Protein AF-A0A7Z6ZVS0-F1 (afdb_monomer_lite)

Sequence (100 aa):
MSKKQPIDRFKLKAELVQQMLDGTISMGQMGKRIRSEGLQMTQEEVCKLLGLSRQVVSDIENDNGNPRLDSLQKYFKLMGLEIALLPRQRSELQPITSNT

Radius of gyration: 14.85 Å; chains: 1; bounding box: 30×42×40 Å

InterPro domains:
  IPR001387 Cro/C1-type, helix-turn-helix domain [PF01381] (40-85)
  IPR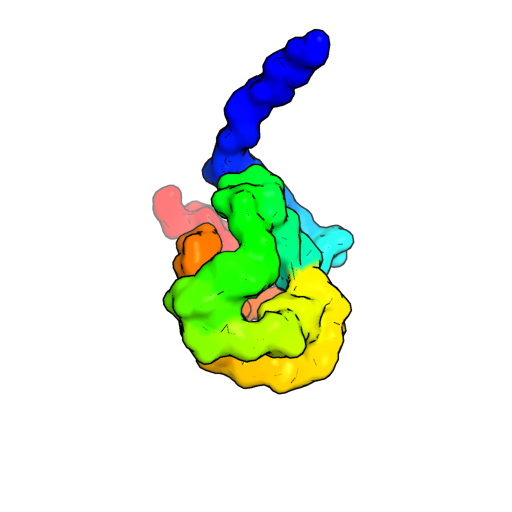001387 Cro/C1-type, helix-turn-helix domain [PS50943] (41-86)
  IPR001387 Cro/C1-type, helix-turn-helix domain [SM00530] (11-86)
  IPR001387 Cro/C1-type, helix-turn-helix domain [cd00093] (31-86)
  IPR010982 Lambda repressor-like, DNA-binding domain superfamily [G3DSA:1.10.260.40] (24-86)
  IPR010982 Lambda repressor-like, DNA-binding domain superfamily [SSF47413] (37-92)

Structure (mmCIF, N/CA/C/O backbone):
data_AF-A0A7Z6ZVS0-F1
#
_entry.id   AF-A0A7Z6ZVS0-F1
#
loop_
_atom_site.group_PDB
_atom_site.id
_atom_site.type_symbol
_atom_site.label_atom_id
_atom_site.label_alt_id
_atom_site.label_comp_id
_atom_site.label_asym_id
_atom_site.label_entity_id
_atom_site.label_seq_id
_atom_site.pdbx_PDB_ins_code
_atom_site.Cartn_x
_atom_site.Cartn_y
_atom_site.Cartn_z
_atom_site.occupancy
_atom_site.B_iso_or_equiv
_atom_site.auth_seq_id
_atom_site.auth_comp_id
_atom_site.auth_asym_id
_atom_site.auth_atom_id
_atom_site.pdbx_PDB_model_num
ATOM 1 N N . MET A 1 1 ? -9.311 31.374 -0.087 1.00 43.19 1 MET A N 1
ATOM 2 C CA . MET A 1 1 ? -9.011 29.930 0.045 1.00 43.19 1 MET A CA 1
ATOM 3 C C . MET A 1 1 ? -9.012 29.327 -1.350 1.00 43.19 1 MET A C 1
ATOM 5 O O . MET A 1 1 ? -10.067 29.280 -1.968 1.00 43.19 1 MET A O 1
ATOM 9 N N . SER A 1 2 ? -7.841 28.996 -1.902 1.00 43.44 2 SER A N 1
ATOM 10 C CA . SER A 1 2 ? -7.749 28.487 -3.277 1.00 43.44 2 SER A CA 1
ATOM 11 C C . SER A 1 2 ? -8.391 27.101 -3.346 1.00 43.44 2 SER A C 1
ATOM 13 O O . SER A 1 2 ? -7.977 26.199 -2.615 1.00 43.44 2 SER A O 1
ATOM 15 N N . LYS A 1 3 ? -9.438 26.941 -4.165 1.00 50.31 3 LYS A N 1
ATOM 16 C CA . LYS A 1 3 ? -10.070 25.641 -4.417 1.00 50.31 3 LYS A CA 1
ATOM 17 C C . LYS A 1 3 ? -9.014 24.745 -5.070 1.00 50.31 3 LYS A C 1
ATOM 19 O O . LYS A 1 3 ? -8.698 24.938 -6.241 1.00 50.31 3 LYS A O 1
ATOM 24 N N . LYS A 1 4 ? -8.437 23.798 -4.318 1.00 59.50 4 LYS A N 1
ATOM 25 C CA . LYS A 1 4 ? -7.623 22.727 -4.910 1.00 59.50 4 LYS A CA 1
ATOM 26 C C . LYS A 1 4 ? -8.490 22.035 -5.959 1.00 59.50 4 LYS A C 1
ATOM 28 O O . LYS A 1 4 ? -9.626 21.666 -5.661 1.00 59.50 4 LYS A O 1
ATOM 33 N N . GLN A 1 5 ? -7.973 21.918 -7.179 1.00 61.81 5 GLN A N 1
ATOM 34 C CA . GLN A 1 5 ? -8.649 21.159 -8.222 1.00 61.81 5 GLN A CA 1
ATOM 35 C C . GLN A 1 5 ? -8.912 19.726 -7.731 1.00 61.81 5 GLN A C 1
ATOM 37 O O . GLN A 1 5 ? -8.108 19.209 -6.945 1.00 61.81 5 GLN A O 1
ATOM 42 N N . PRO A 1 6 ? -10.022 19.091 -8.149 1.00 74.25 6 PRO A N 1
ATOM 43 C CA . PRO A 1 6 ? -10.292 17.705 -7.796 1.00 74.25 6 PRO A CA 1
ATOM 44 C C . PRO A 1 6 ? -9.102 16.832 -8.203 1.00 74.25 6 PRO A C 1
ATOM 46 O O . PRO A 1 6 ? -8.633 16.920 -9.336 1.00 74.25 6 PRO A O 1
ATOM 49 N N . ILE A 1 7 ? -8.593 16.013 -7.279 1.00 79.75 7 ILE A N 1
ATOM 50 C CA . ILE A 1 7 ? -7.550 15.034 -7.600 1.00 79.75 7 ILE A CA 1
ATOM 51 C C . ILE A 1 7 ? -8.128 14.037 -8.602 1.00 79.75 7 ILE A C 1
ATOM 53 O O . ILE A 1 7 ? -9.131 13.377 -8.320 1.00 79.75 7 ILE A O 1
ATOM 57 N N . ASP A 1 8 ? -7.466 13.894 -9.747 1.00 91.12 8 ASP A N 1
ATOM 58 C CA . ASP A 1 8 ? -7.691 12.764 -10.637 1.00 91.12 8 ASP A CA 1
ATOM 59 C C . ASP A 1 8 ? -7.082 11.512 -9.994 1.00 91.12 8 ASP A C 1
ATOM 61 O O . ASP A 1 8 ? -5.866 11.304 -9.969 1.00 91.12 8 ASP A O 1
ATOM 65 N N . ARG A 1 9 ? -7.958 10.685 -9.422 1.00 90.81 9 ARG A N 1
ATOM 66 C CA . ARG A 1 9 ? -7.581 9.478 -8.679 1.00 90.81 9 ARG A CA 1
ATOM 67 C C . ARG A 1 9 ? -6.952 8.417 -9.580 1.00 90.81 9 ARG A C 1
ATOM 69 O O . ARG A 1 9 ? -6.111 7.656 -9.105 1.00 90.81 9 ARG A O 1
ATOM 76 N N . PHE A 1 10 ? -7.340 8.364 -10.855 1.00 92.00 10 PHE A N 1
ATOM 77 C CA . PHE A 1 10 ? -6.768 7.418 -11.81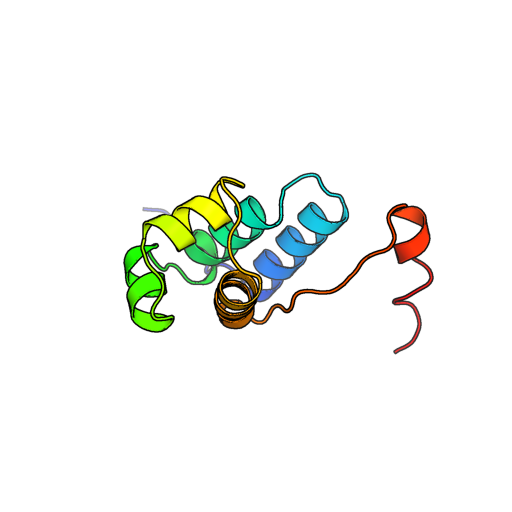1 1.00 92.00 10 PHE A CA 1
ATOM 78 C C . PHE A 1 10 ? -5.338 7.812 -12.145 1.00 92.00 10 PHE A C 1
ATOM 80 O O . PHE A 1 10 ? -4.441 6.971 -12.063 1.00 92.00 10 PHE A O 1
ATOM 87 N N . LYS A 1 11 ? -5.118 9.101 -12.420 1.00 95.12 11 LYS A N 1
ATOM 88 C CA . LYS A 1 11 ? -3.783 9.646 -12.664 1.00 95.12 11 LYS A CA 1
ATOM 89 C C . LYS A 1 11 ? -2.865 9.471 -11.454 1.00 95.12 11 LYS A C 1
ATOM 91 O O . LYS A 1 11 ? -1.774 8.932 -11.604 1.00 95.12 11 LYS A O 1
ATOM 96 N N . LEU A 1 12 ? -3.335 9.824 -10.254 1.00 96.19 12 LEU A N 1
ATOM 97 C CA . LEU A 1 12 ? -2.577 9.625 -9.014 1.00 96.19 12 LEU A CA 1
ATOM 98 C C . LEU A 1 12 ? -2.170 8.156 -8.833 1.00 96.19 12 LEU A C 1
ATOM 100 O O . LEU A 1 12 ? -1.013 7.867 -8.538 1.00 96.19 12 LEU A O 1
ATOM 104 N N . LYS A 1 13 ? -3.109 7.216 -9.012 1.00 96.81 13 LYS A N 1
ATOM 105 C CA . LYS A 1 13 ? -2.813 5.786 -8.876 1.00 96.81 13 LYS A CA 1
ATOM 106 C C . LYS A 1 13 ? -1.755 5.340 -9.886 1.00 96.81 13 LYS A C 1
ATOM 108 O O . LYS A 1 13 ? -0.812 4.665 -9.490 1.00 96.81 13 LYS A O 1
ATOM 113 N N . ALA A 1 14 ? -1.891 5.728 -11.154 1.00 96.19 14 ALA A N 1
ATOM 114 C CA . ALA A 1 14 ? -0.931 5.376 -12.200 1.00 96.19 14 ALA A CA 1
ATOM 115 C C . ALA A 1 14 ? 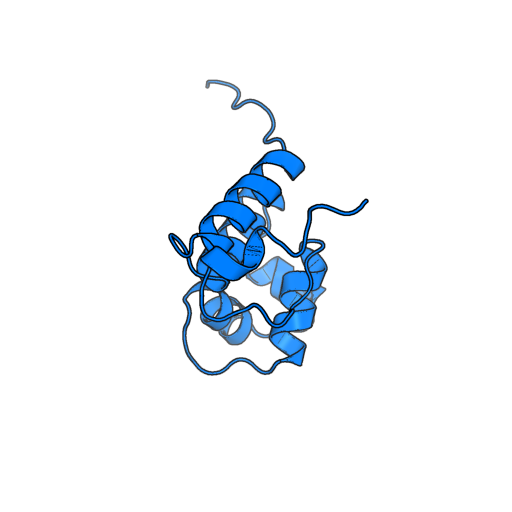0.477 5.920 -11.899 1.00 96.19 14 ALA A C 1
ATOM 117 O O . ALA A 1 14 ? 1.449 5.172 -11.963 1.00 96.19 14 ALA A O 1
ATOM 118 N N . GLU A 1 15 ? 0.585 7.188 -11.489 1.00 97.31 15 GLU A N 1
ATOM 119 C CA . GLU A 1 15 ? 1.860 7.818 -11.119 1.00 97.31 15 GLU A CA 1
ATOM 120 C C . GLU A 1 15 ? 2.533 7.124 -9.927 1.00 97.31 15 GLU A C 1
ATOM 122 O O . GLU A 1 15 ? 3.748 6.926 -9.923 1.00 97.31 15 GLU A O 1
ATOM 127 N N . LEU A 1 16 ? 1.751 6.744 -8.914 1.00 98.06 16 LEU A N 1
ATOM 128 C CA . LEU A 1 16 ? 2.258 6.066 -7.722 1.00 98.06 16 LEU A CA 1
ATOM 129 C C . LEU A 1 16 ? 2.679 4.621 -8.006 1.00 98.06 16 LEU A C 1
ATOM 131 O O . LEU A 1 16 ? 3.704 4.177 -7.491 1.00 98.06 16 LEU A O 1
ATOM 135 N N . VAL A 1 17 ? 1.926 3.901 -8.841 1.00 96.19 17 VAL A N 1
ATOM 136 C CA . VAL A 1 17 ? 2.311 2.558 -9.296 1.00 96.19 17 VAL A CA 1
ATOM 137 C C . VAL A 1 17 ? 3.613 2.629 -10.087 1.00 96.19 17 VAL A C 1
ATOM 139 O O . VAL A 1 17 ? 4.517 1.846 -9.813 1.00 96.19 17 VAL A O 1
ATOM 142 N N . GLN A 1 18 ? 3.758 3.598 -10.994 1.00 94.56 18 GLN A N 1
ATOM 143 C CA . GLN A 1 18 ? 4.997 3.780 -11.750 1.00 94.56 18 GLN A CA 1
ATOM 144 C C . GLN A 1 18 ? 6.188 4.061 -10.822 1.00 94.56 18 GLN A C 1
ATOM 146 O O . GLN A 1 18 ? 7.207 3.385 -10.915 1.00 94.56 18 GLN A O 1
ATOM 151 N N . GLN A 1 19 ? 6.036 4.971 -9.854 1.00 95.56 19 GLN A N 1
ATOM 152 C CA . GLN A 1 19 ? 7.071 5.249 -8.849 1.00 95.56 19 GLN A CA 1
ATOM 153 C C . GLN A 1 19 ? 7.477 3.997 -8.053 1.00 95.56 19 GLN A C 1
ATOM 155 O O . GLN A 1 19 ? 8.660 3.827 -7.748 1.00 95.56 19 GLN A O 1
ATOM 160 N N . MET A 1 20 ? 6.517 3.127 -7.724 1.00 95.00 20 MET A N 1
ATOM 161 C CA . MET A 1 20 ? 6.760 1.858 -7.031 1.00 95.00 20 MET A CA 1
ATOM 162 C C . MET A 1 20 ? 7.477 0.832 -7.920 1.00 95.00 20 MET A C 1
ATOM 164 O O . MET A 1 20 ? 8.423 0.191 -7.464 1.00 95.00 20 MET A O 1
ATOM 168 N N . LEU A 1 21 ? 7.107 0.722 -9.200 1.00 91.62 21 LEU A N 1
ATOM 169 C CA . LEU A 1 21 ? 7.796 -0.137 -10.173 1.00 91.62 21 LEU A CA 1
ATOM 170 C C . LEU A 1 21 ? 9.234 0.337 -10.429 1.00 91.62 21 LEU A C 1
ATOM 172 O O . LEU A 1 21 ? 10.162 -0.473 -10.455 1.00 91.62 21 LEU A O 1
ATOM 176 N N . ASP A 1 22 ? 9.437 1.654 -10.483 1.00 90.69 22 ASP A N 1
ATOM 177 C CA . ASP A 1 22 ? 10.748 2.312 -10.507 1.00 90.69 22 ASP A CA 1
ATOM 178 C C . ASP A 1 22 ? 11.442 2.282 -9.133 1.00 90.69 22 ASP A C 1
ATOM 180 O O . ASP A 1 22 ? 12.552 2.797 -8.982 1.00 90.69 22 ASP A O 1
ATOM 184 N N . GLY A 1 23 ? 10.795 1.681 -8.123 1.00 90.88 23 GLY A N 1
ATOM 185 C CA . GLY A 1 23 ? 11.146 1.617 -6.697 1.00 90.88 23 GLY A CA 1
ATOM 186 C C . GLY A 1 23 ? 11.820 2.859 -6.153 1.00 90.88 23 GLY A C 1
ATOM 187 O O . GLY A 1 23 ? 12.803 2.775 -5.420 1.00 90.88 23 GLY A O 1
ATOM 188 N N . THR A 1 24 ? 11.262 3.999 -6.536 1.00 95.88 24 THR A N 1
ATOM 189 C CA . THR A 1 24 ? 11.488 5.290 -5.889 1.00 95.88 24 THR A CA 1
ATOM 190 C C . THR A 1 24 ? 10.695 5.385 -4.586 1.00 95.88 24 THR A C 1
ATOM 192 O O . THR A 1 24 ? 11.117 6.072 -3.659 1.00 95.88 24 THR A O 1
ATOM 195 N N . ILE A 1 25 ? 9.580 4.651 -4.499 1.00 97.12 25 ILE A N 1
ATOM 196 C CA . ILE A 1 25 ? 8.786 4.454 -3.287 1.00 97.12 25 ILE A CA 1
ATOM 197 C C . ILE A 1 25 ? 8.501 2.967 -3.078 1.00 97.12 25 ILE A C 1
ATOM 199 O O . ILE A 1 25 ? 8.511 2.175 -4.021 1.00 97.12 25 ILE A O 1
ATOM 203 N N . SER A 1 26 ? 8.215 2.587 -1.839 1.00 96.50 26 SER A N 1
ATOM 204 C CA . SER A 1 26 ? 7.771 1.238 -1.500 1.00 96.50 26 SER A CA 1
ATOM 205 C C . SER A 1 26 ? 6.286 1.010 -1.814 1.00 96.50 26 SER A C 1
ATOM 207 O O . SER A 1 26 ? 5.499 1.943 -2.007 1.00 96.50 26 SER A O 1
ATOM 209 N N . MET A 1 27 ? 5.875 -0.259 -1.781 1.00 96.00 27 MET A N 1
ATOM 210 C CA . MET A 1 27 ? 4.467 -0.668 -1.788 1.00 96.00 27 MET A CA 1
ATOM 211 C C . MET A 1 27 ? 3.672 -0.026 -0.633 1.00 96.00 27 MET A C 1
ATOM 213 O O . MET A 1 27 ? 2.539 0.416 -0.846 1.00 96.00 27 MET A O 1
ATOM 217 N N . GLY A 1 28 ? 4.252 0.055 0.571 1.00 97.94 28 GLY A N 1
ATOM 218 C CA . GLY A 1 28 ? 3.613 0.661 1.738 1.00 97.94 28 GLY A CA 1
ATOM 219 C C . GLY A 1 28 ? 3.361 2.156 1.564 1.00 97.94 28 GLY A C 1
ATOM 220 O O . GLY A 1 28 ? 2.235 2.632 1.737 1.00 97.94 28 GLY A O 1
ATOM 221 N N . GLN A 1 29 ? 4.386 2.887 1.121 1.00 98.62 29 GLN A N 1
ATOM 222 C CA . GLN A 1 29 ? 4.317 4.320 0.833 1.00 98.62 29 GLN A CA 1
ATOM 223 C C . GLN A 1 29 ? 3.316 4.627 -0.288 1.00 98.62 29 GLN A C 1
ATOM 225 O O . GLN A 1 29 ? 2.502 5.544 -0.152 1.00 98.62 29 GLN A O 1
ATOM 230 N N . MET A 1 30 ? 3.327 3.837 -1.367 1.00 98.44 30 MET A N 1
ATOM 231 C CA . MET A 1 30 ? 2.339 3.912 -2.447 1.00 98.44 30 MET A CA 1
ATOM 232 C C . MET A 1 30 ? 0.916 3.739 -1.898 1.00 98.44 30 MET A C 1
ATOM 234 O O . MET A 1 30 ? 0.053 4.589 -2.128 1.00 98.44 30 MET A O 1
ATOM 238 N N . GLY A 1 31 ? 0.680 2.677 -1.119 1.00 98.25 31 GLY A N 1
ATOM 239 C CA . GLY A 1 31 ? -0.623 2.397 -0.518 1.00 98.25 31 GLY A CA 1
ATOM 240 C C . GLY A 1 31 ? -1.106 3.522 0.400 1.00 98.25 31 GLY A C 1
ATOM 241 O O . GLY A 1 31 ? -2.257 3.949 0.308 1.00 98.25 31 GLY A O 1
ATOM 242 N N . LYS A 1 32 ? -0.214 4.070 1.231 1.00 98.69 32 LYS A N 1
ATOM 243 C CA . LYS A 1 32 ? -0.506 5.210 2.110 1.00 98.69 32 LYS A CA 1
A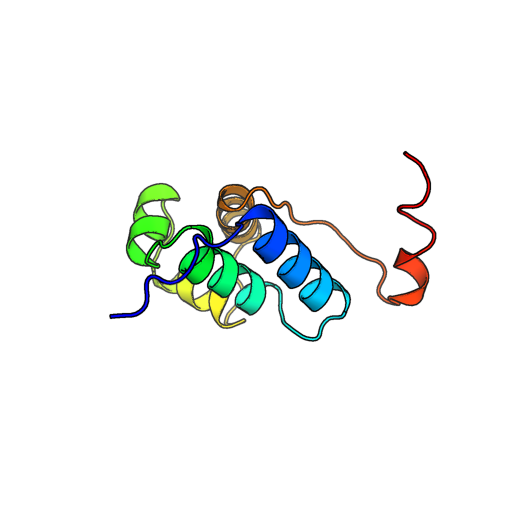TOM 244 C C . LYS A 1 32 ? -0.988 6.429 1.336 1.00 98.69 32 LYS A C 1
ATOM 246 O O . LYS A 1 32 ? -2.002 7.023 1.702 1.00 98.69 32 LYS A O 1
ATOM 251 N N . ARG A 1 33 ? -0.294 6.775 0.249 1.00 98.44 33 ARG A N 1
ATOM 252 C CA . ARG A 1 33 ? -0.647 7.921 -0.598 1.00 98.44 33 ARG A CA 1
ATOM 253 C C . ARG A 1 33 ? -1.965 7.701 -1.331 1.00 98.44 33 ARG A C 1
ATOM 255 O O . ARG A 1 33 ? -2.817 8.587 -1.302 1.00 98.44 33 ARG A O 1
ATOM 262 N N . ILE A 1 34 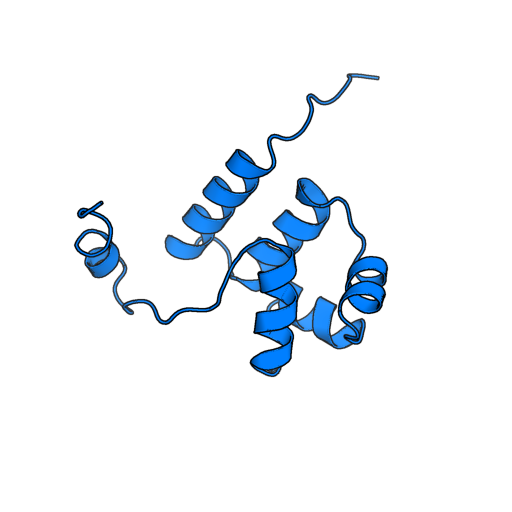? -2.200 6.514 -1.897 1.00 98.25 34 ILE A N 1
ATOM 263 C CA . ILE A 1 34 ? -3.497 6.193 -2.517 1.00 98.25 34 ILE A CA 1
ATOM 264 C C . ILE A 1 34 ? -4.625 6.306 -1.483 1.00 98.25 34 ILE A C 1
ATOM 266 O O . ILE A 1 34 ? -5.657 6.909 -1.782 1.00 98.25 34 ILE A O 1
ATOM 270 N N . ARG A 1 35 ? -4.430 5.802 -0.256 1.00 98.25 35 ARG A N 1
ATOM 271 C CA . ARG A 1 35 ? -5.425 5.929 0.817 1.00 98.25 35 ARG A CA 1
ATOM 272 C C . ARG A 1 35 ? -5.705 7.393 1.167 1.00 98.25 35 ARG A C 1
ATOM 274 O O . ARG A 1 35 ? -6.867 7.792 1.176 1.00 98.25 35 ARG A O 1
ATOM 281 N N . SER A 1 36 ? -4.684 8.184 1.499 1.00 97.81 36 SER A N 1
ATOM 282 C CA . SER A 1 36 ? -4.891 9.533 2.043 1.00 97.81 36 SER A CA 1
ATOM 283 C C . SER A 1 36 ? -5.209 10.588 0.985 1.00 97.81 36 SER A C 1
ATOM 285 O O . SER A 1 36 ? -6.005 11.484 1.244 1.00 97.81 36 SER A O 1
ATOM 287 N N . GLU A 1 37 ? -4.589 10.509 -0.192 1.00 96.25 37 GLU A N 1
ATOM 288 C CA . GLU A 1 37 ? -4.753 11.503 -1.263 1.00 96.25 37 GLU A CA 1
ATOM 289 C C . GLU A 1 37 ? -5.864 11.092 -2.239 1.00 96.25 37 GLU A C 1
ATOM 291 O O . GLU A 1 37 ? -6.662 11.931 -2.655 1.00 96.25 37 GLU A O 1
ATOM 296 N N . GLY A 1 38 ? -5.941 9.800 -2.579 1.00 95.62 38 GLY A N 1
ATOM 297 C CA . GLY A 1 38 ? -6.907 9.266 -3.539 1.00 95.62 38 GLY A CA 1
ATOM 298 C C . GLY A 1 38 ? -8.262 8.956 -2.909 1.00 95.62 38 GLY A C 1
ATOM 299 O O . GLY A 1 38 ? -9.274 9.547 -3.287 1.00 95.62 38 GLY A O 1
ATOM 300 N N . LEU A 1 39 ? -8.288 8.033 -1.945 1.00 95.69 39 LEU A N 1
ATOM 301 C CA . LEU A 1 39 ? -9.518 7.606 -1.267 1.00 95.69 39 LEU A CA 1
ATOM 302 C C . LEU A 1 39 ? -9.980 8.599 -0.196 1.00 95.69 39 LEU A C 1
ATOM 304 O O . LEU A 1 39 ? -11.153 8.590 0.162 1.00 95.69 39 LEU A O 1
ATOM 308 N N . GLN A 1 40 ? -9.075 9.455 0.289 1.00 96.44 40 GLN A N 1
ATOM 309 C CA . GLN A 1 40 ? -9.316 10.410 1.376 1.00 96.44 40 GLN A CA 1
ATOM 310 C C . GLN A 1 40 ? -9.828 9.739 2.659 1.00 96.44 40 GLN A C 1
ATOM 312 O O . GLN A 1 40 ? -10.594 10.326 3.414 1.00 96.44 40 GLN A O 1
ATOM 317 N N . MET A 1 41 ? -9.376 8.507 2.906 1.00 97.81 41 MET A N 1
ATOM 318 C CA . MET A 1 41 ? -9.731 7.733 4.093 1.00 97.81 41 MET A CA 1
ATOM 319 C C . MET A 1 41 ? -8.623 7.821 5.137 1.00 97.81 41 MET A C 1
ATOM 321 O O . MET A 1 41 ? -7.436 7.823 4.816 1.00 97.81 41 MET A O 1
ATOM 325 N N . THR A 1 42 ? -8.993 7.819 6.405 1.00 98.50 42 THR A N 1
ATOM 326 C CA . T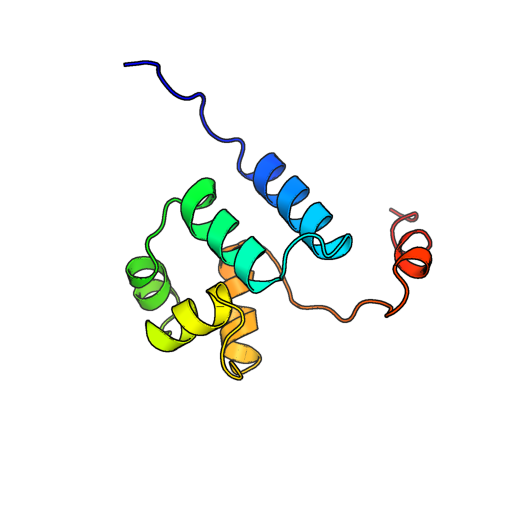HR A 1 42 ? -8.114 7.559 7.545 1.00 98.50 42 THR A CA 1
ATOM 327 C C . THR A 1 42 ? -7.750 6.072 7.626 1.00 98.50 42 THR A C 1
ATOM 329 O O . THR A 1 42 ? -8.417 5.211 7.051 1.00 98.50 42 THR A O 1
ATOM 332 N N . GLN A 1 43 ? -6.695 5.735 8.377 1.00 98.44 43 GLN A N 1
ATOM 333 C CA . GLN A 1 43 ? -6.382 4.329 8.665 1.00 98.44 43 GLN A CA 1
ATOM 334 C C . GLN A 1 43 ? -7.540 3.634 9.396 1.00 98.44 43 GLN A C 1
ATOM 336 O O . GLN A 1 43 ? -7.802 2.464 9.147 1.00 98.44 43 GLN A O 1
ATOM 341 N N . GLU A 1 44 ? -8.244 4.349 10.279 1.00 98.38 44 GLU A N 1
ATOM 342 C CA . GLU A 1 44 ? -9.349 3.794 11.064 1.00 98.38 44 GLU A CA 1
ATOM 343 C C . GLU A 1 44 ? -10.546 3.406 10.186 1.00 98.38 44 GLU A C 1
ATOM 345 O O . GLU A 1 44 ? -11.115 2.330 10.366 1.00 98.38 44 GLU A O 1
ATOM 350 N N . GLU A 1 45 ? -10.900 4.233 9.201 1.00 98.56 45 GLU A N 1
ATOM 351 C CA . GLU A 1 45 ? -11.952 3.906 8.231 1.00 98.56 45 GLU A CA 1
ATOM 352 C C . GLU A 1 45 ? -11.585 2.672 7.404 1.00 98.56 45 GLU A C 1
ATOM 354 O O . GLU A 1 45 ? -12.424 1.794 7.203 1.00 98.56 45 GLU A O 1
ATOM 359 N N . VAL A 1 46 ? -10.318 2.548 6.992 1.00 98.44 46 VAL A N 1
ATOM 360 C CA . VAL A 1 46 ? -9.841 1.347 6.290 1.00 98.44 46 VAL A CA 1
ATOM 361 C C . VAL A 1 46 ? -9.890 0.111 7.190 1.00 98.44 46 VAL A C 1
ATOM 363 O O . VAL A 1 46 ? -10.328 -0.949 6.744 1.00 98.44 46 VAL A O 1
ATOM 366 N N . CYS A 1 47 ? -9.504 0.233 8.462 1.00 98.25 47 CYS A N 1
ATOM 367 C CA . CYS A 1 47 ? -9.590 -0.862 9.432 1.00 98.25 47 CYS A CA 1
ATOM 368 C C . CYS A 1 47 ? -11.025 -1.383 9.567 1.00 98.25 47 CYS A C 1
ATOM 370 O O . CYS A 1 47 ? -11.248 -2.591 9.485 1.00 98.25 47 CYS A O 1
ATOM 372 N N . LYS A 1 48 ? -11.997 -0.471 9.713 1.00 98.00 48 LYS A N 1
ATOM 373 C CA . LYS A 1 48 ? -13.426 -0.804 9.812 1.00 98.00 48 LYS A CA 1
ATOM 374 C C . LYS A 1 48 ? -13.939 -1.497 8.550 1.00 98.00 48 LYS A C 1
ATOM 376 O O . LYS A 1 48 ? -14.669 -2.474 8.659 1.00 98.00 48 LYS A O 1
ATOM 381 N N . LEU A 1 49 ? -13.531 -1.025 7.371 1.00 97.88 49 LEU A N 1
ATOM 382 C CA . LEU A 1 49 ? -13.969 -1.585 6.092 1.00 97.88 49 LEU A CA 1
ATOM 383 C C . LEU A 1 49 ? -13.396 -2.988 5.828 1.00 97.88 49 LEU A C 1
ATOM 385 O O . LEU A 1 49 ? -14.085 -3.844 5.281 1.00 97.88 49 LEU A O 1
ATOM 389 N N . LEU A 1 50 ? -12.131 -3.218 6.189 1.00 97.56 50 LEU A N 1
ATOM 390 C CA . LEU A 1 50 ? -11.405 -4.443 5.836 1.00 97.56 50 LEU A CA 1
ATOM 391 C C . LEU A 1 50 ? -11.345 -5.484 6.962 1.00 97.56 50 LEU A C 1
ATOM 393 O O . LEU A 1 50 ? -10.849 -6.590 6.738 1.00 97.56 50 LEU A O 1
ATOM 397 N N . GLY A 1 51 ? -11.806 -5.139 8.168 1.00 97.31 51 GLY A N 1
ATOM 398 C CA . GLY A 1 51 ? -11.662 -5.987 9.354 1.00 97.31 51 GLY A CA 1
ATOM 399 C C . GLY A 1 51 ? -10.198 -6.200 9.755 1.00 97.31 51 GLY A C 1
ATOM 400 O O . GLY A 1 51 ? -9.842 -7.266 10.254 1.00 97.31 51 GLY A O 1
ATOM 401 N N . LEU A 1 52 ? -9.336 -5.213 9.491 1.00 97.06 52 LEU A N 1
ATOM 402 C CA . LEU A 1 52 ? -7.918 -5.228 9.860 1.00 97.06 52 LEU A CA 1
ATOM 403 C C . LEU A 1 52 ? -7.690 -4.391 11.121 1.00 97.06 52 LEU A C 1
ATOM 405 O O . LEU A 1 52 ? -8.427 -3.444 11.391 1.00 97.06 52 LEU A O 1
ATOM 409 N N . SER A 1 53 ? -6.647 -4.710 11.888 1.00 97.56 53 SER A N 1
ATOM 410 C CA . SER A 1 53 ? -6.249 -3.865 13.016 1.00 97.56 53 SER A CA 1
ATOM 411 C C . SER A 1 53 ? -5.510 -2.614 12.532 1.00 97.56 53 SER A C 1
ATOM 413 O O . SER A 1 53 ? -4.857 -2.614 11.485 1.00 97.56 53 SER A O 1
ATOM 415 N N . ARG A 1 54 ? -5.548 -1.548 13.342 1.00 97.12 54 ARG A N 1
ATOM 416 C CA . ARG A 1 54 ? -4.802 -0.310 13.063 1.00 97.12 54 ARG A CA 1
ATOM 417 C C . ARG A 1 54 ? -3.300 -0.545 12.965 1.00 97.12 54 ARG A C 1
ATOM 419 O O . ARG A 1 54 ? -2.653 0.061 12.117 1.00 97.12 54 ARG A O 1
ATOM 426 N N . GLN A 1 55 ? -2.775 -1.452 13.789 1.00 97.06 55 GLN A N 1
ATOM 427 C CA . GLN A 1 55 ? -1.377 -1.860 13.735 1.00 97.06 55 GLN A CA 1
ATOM 428 C C . GLN A 1 55 ? -1.038 -2.469 12.372 1.00 97.06 55 GLN A C 1
ATOM 430 O O . GLN A 1 55 ? -0.081 -2.029 11.755 1.00 97.06 55 GLN A O 1
ATOM 435 N N . VAL A 1 56 ? -1.868 -3.383 11.850 1.00 97.75 56 VAL A N 1
ATOM 436 C CA . VAL A 1 56 ? -1.645 -4.003 10.531 1.00 97.75 56 VAL A CA 1
ATOM 437 C C . VAL A 1 56 ? -1.636 -2.961 9.413 1.00 97.75 56 VAL A C 1
ATOM 439 O O . VAL A 1 56 ? -0.731 -2.975 8.587 1.00 97.75 56 VAL A O 1
ATOM 442 N N . VAL A 1 57 ? -2.605 -2.040 9.384 1.00 98.25 57 VAL A N 1
ATOM 443 C CA . VAL A 1 57 ? -2.631 -0.978 8.360 1.00 98.25 57 VAL A CA 1
ATOM 444 C C . VAL A 1 57 ? -1.407 -0.067 8.486 1.00 98.25 57 VAL A C 1
ATOM 446 O O . VAL A 1 57 ? -0.773 0.248 7.484 1.00 98.25 57 VAL A O 1
ATOM 449 N N . SER A 1 58 ? -1.042 0.329 9.706 1.00 98.12 58 SER A N 1
ATOM 450 C CA . SER A 1 58 ? 0.141 1.157 9.950 1.00 98.12 58 SER A CA 1
ATOM 451 C C . SER A 1 58 ? 1.438 0.451 9.551 1.00 98.12 58 SER A C 1
ATOM 453 O O . SER A 1 58 ? 2.309 1.076 8.954 1.00 98.12 58 SER A O 1
ATOM 455 N N . ASP A 1 59 ? 1.570 -0.835 9.854 1.00 98.00 59 ASP A N 1
ATOM 456 C CA . ASP A 1 59 ? 2.749 -1.629 9.519 1.00 98.00 59 ASP A CA 1
ATOM 457 C C . ASP A 1 59 ? 2.913 -1.766 8.006 1.00 98.00 59 ASP A C 1
ATOM 459 O O . ASP A 1 59 ? 3.996 -1.504 7.487 1.00 98.00 59 ASP A O 1
ATOM 463 N N . ILE A 1 60 ? 1.821 -2.041 7.282 1.00 98.12 60 ILE A N 1
ATOM 464 C CA . ILE A 1 60 ? 1.828 -2.045 5.813 1.00 98.12 60 ILE A CA 1
ATOM 465 C C . ILE A 1 60 ? 2.300 -0.689 5.270 1.00 98.12 60 ILE A C 1
ATOM 467 O O . ILE A 1 60 ? 3.158 -0.645 4.399 1.00 98.12 60 ILE A O 1
ATOM 471 N N . GLU A 1 61 ? 1.760 0.423 5.771 1.00 98.31 61 GLU A N 1
ATOM 472 C CA . GLU A 1 61 ? 2.033 1.765 5.234 1.00 98.31 61 GLU A CA 1
ATOM 473 C C . GLU A 1 61 ? 3.417 2.335 5.542 1.00 98.31 61 GLU A C 1
ATOM 475 O O . GLU A 1 61 ? 3.842 3.286 4.882 1.00 98.31 61 GLU A O 1
ATOM 480 N N . ASN A 1 62 ? 4.080 1.815 6.572 1.00 97.81 62 ASN A N 1
ATOM 481 C CA . ASN A 1 62 ? 5.406 2.262 6.993 1.00 97.81 62 ASN A CA 1
ATOM 482 C C . ASN A 1 62 ? 6.483 1.196 6.732 1.00 97.81 62 ASN A C 1
ATOM 484 O O . ASN A 1 62 ? 7.567 1.297 7.299 1.00 97.81 62 ASN A O 1
ATOM 488 N N . ASP A 1 63 ? 6.179 0.190 5.901 1.00 96.50 63 ASP A N 1
ATOM 489 C CA . ASP A 1 63 ? 7.084 -0.911 5.541 1.00 96.50 63 ASP A CA 1
ATOM 490 C C . ASP A 1 63 ? 7.676 -1.626 6.766 1.00 96.50 63 ASP A C 1
ATOM 492 O O . ASP A 1 63 ? 8.851 -1.993 6.803 1.00 96.50 63 ASP A O 1
ATOM 496 N N . ASN A 1 64 ? 6.851 -1.792 7.799 1.00 96.44 64 ASN A N 1
ATOM 497 C CA . ASN A 1 64 ? 7.246 -2.356 9.078 1.00 96.44 64 ASN A CA 1
ATOM 498 C C . ASN A 1 64 ? 6.626 -3.742 9.299 1.00 96.44 64 ASN A C 1
ATOM 500 O O . ASN A 1 64 ? 5.536 -4.054 8.818 1.00 96.44 64 ASN A O 1
ATOM 504 N N . GLY A 1 65 ? 7.309 -4.565 10.092 1.00 89.19 65 GLY A N 1
ATOM 505 C CA . GLY A 1 65 ? 6.829 -5.886 10.482 1.00 89.19 65 GLY A CA 1
ATOM 506 C C . GLY A 1 65 ? 6.746 -6.884 9.321 1.00 89.19 65 GLY A C 1
ATOM 507 O O . GLY A 1 65 ? 7.460 -6.788 8.328 1.00 89.19 65 GLY A O 1
ATOM 508 N N . ASN A 1 66 ? 5.888 -7.892 9.485 1.00 90.50 66 ASN A N 1
ATOM 509 C CA . ASN A 1 66 ? 5.668 -8.954 8.501 1.00 90.50 66 ASN A CA 1
ATOM 510 C C . ASN A 1 66 ? 4.157 -9.198 8.336 1.00 90.50 66 ASN A C 1
ATOM 512 O O . ASN A 1 66 ? 3.613 -10.141 8.927 1.00 90.50 66 ASN A O 1
ATOM 516 N N . PRO A 1 67 ? 3.437 -8.305 7.629 1.00 91.69 67 PRO A N 1
ATOM 517 C CA . PRO A 1 67 ? 2.007 -8.463 7.424 1.00 91.69 67 PRO A CA 1
ATOM 518 C C . PRO A 1 67 ? 1.725 -9.747 6.640 1.00 91.69 67 PRO A C 1
ATOM 520 O O . PRO A 1 67 ? 2.413 -10.088 5.679 1.00 91.69 67 PRO A O 1
ATOM 523 N N . ARG A 1 68 ? 0.674 -10.466 7.042 1.00 95.94 68 ARG A N 1
ATOM 524 C CA . ARG A 1 68 ? 0.227 -11.654 6.311 1.00 95.94 68 ARG A CA 1
ATOM 525 C C . ARG A 1 68 ? -0.181 -11.276 4.883 1.00 95.94 68 ARG A C 1
ATOM 527 O O . ARG A 1 68 ? -0.729 -10.197 4.648 1.00 95.94 68 ARG A O 1
ATOM 534 N N . LEU A 1 69 ? 0.033 -12.200 3.946 1.00 96.25 69 LEU A N 1
ATOM 535 C CA . LEU A 1 69 ? -0.320 -12.005 2.539 1.00 96.25 69 LEU A CA 1
ATOM 536 C C . LEU A 1 69 ? -1.807 -11.662 2.348 1.00 96.25 69 LEU A C 1
ATOM 538 O O . LEU A 1 69 ? -2.131 -10.819 1.519 1.00 96.25 69 LEU A O 1
ATOM 542 N N . ASP A 1 70 ? -2.709 -12.252 3.135 1.00 97.31 70 ASP A N 1
ATOM 543 C CA . ASP A 1 70 ? -4.146 -11.964 3.061 1.00 97.31 70 ASP A CA 1
ATOM 544 C C . ASP A 1 70 ? -4.482 -10.530 3.504 1.00 97.31 70 ASP A C 1
ATOM 546 O O . ASP A 1 70 ? -5.321 -9.874 2.886 1.00 97.31 70 ASP A O 1
ATOM 550 N N . SER A 1 71 ? -3.800 -10.010 4.529 1.00 97.44 71 SER A N 1
ATOM 551 C CA . SER A 1 71 ? -3.918 -8.609 4.950 1.00 97.44 71 SER A CA 1
ATOM 552 C C . SER A 1 71 ? -3.451 -7.654 3.856 1.00 97.44 71 SER A C 1
ATOM 554 O O . SER A 1 71 ? -4.142 -6.679 3.560 1.00 97.44 71 SER A O 1
ATOM 556 N N . LEU A 1 72 ? -2.315 -7.958 3.222 1.00 97.56 72 LEU A N 1
ATOM 557 C CA . LEU A 1 72 ? -1.800 -7.179 2.099 1.00 97.56 72 LEU A CA 1
ATOM 558 C C . LEU A 1 72 ? -2.783 -7.197 0.916 1.00 97.56 72 LEU A C 1
ATOM 560 O O . LEU A 1 72 ? -3.159 -6.142 0.410 1.00 97.56 72 LEU A O 1
ATOM 564 N N . GLN A 1 73 ? -3.273 -8.377 0.522 1.00 97.94 73 GLN A N 1
ATOM 565 C CA . GLN A 1 73 ? -4.255 -8.517 -0.557 1.00 97.94 73 GLN A CA 1
ATOM 566 C C . GLN A 1 73 ? -5.542 -7.737 -0.268 1.00 97.94 73 GLN A C 1
ATOM 568 O O . GLN A 1 73 ? -6.011 -7.010 -1.139 1.00 97.94 73 GLN A O 1
ATOM 573 N N . LYS A 1 74 ? -6.102 -7.822 0.948 1.00 97.88 74 LYS A N 1
ATOM 574 C CA . LYS A 1 74 ? -7.287 -7.035 1.341 1.00 97.88 74 LYS A CA 1
ATOM 575 C C . LYS A 1 74 ? -7.033 -5.533 1.227 1.00 97.88 74 LYS A C 1
ATOM 577 O O . LYS A 1 74 ? -7.868 -4.814 0.680 1.00 97.88 74 LYS A O 1
ATOM 582 N N . TYR A 1 75 ? -5.887 -5.073 1.729 1.00 98.31 75 TYR A N 1
ATOM 583 C CA . TYR A 1 75 ? -5.517 -3.662 1.734 1.00 98.31 75 TYR A CA 1
ATOM 584 C C . TYR A 1 75 ? -5.375 -3.088 0.320 1.00 98.31 75 TYR A C 1
ATOM 586 O O . TYR A 1 75 ? -5.982 -2.065 0.008 1.00 98.31 75 TYR A O 1
ATOM 594 N N . PHE A 1 76 ? -4.647 -3.770 -0.568 1.00 98.19 76 PHE A N 1
ATOM 595 C CA . PHE A 1 76 ? -4.453 -3.303 -1.945 1.00 98.19 76 PHE A CA 1
ATOM 596 C C . PHE A 1 76 ? -5.679 -3.523 -2.835 1.00 98.19 76 PHE A C 1
ATOM 598 O O . PHE A 1 76 ? -5.954 -2.694 -3.705 1.00 98.19 76 PHE A O 1
ATOM 605 N N . LYS A 1 77 ? -6.503 -4.541 -2.557 1.00 97.81 77 LYS A N 1
ATOM 606 C CA . LYS A 1 77 ? -7.777 -4.746 -3.259 1.00 97.81 77 LYS A CA 1
ATOM 607 C C . LYS A 1 77 ? -8.717 -3.548 -3.115 1.00 97.81 77 LYS A C 1
ATOM 609 O O . LYS A 1 77 ? -9.367 -3.180 -4.091 1.00 97.81 77 LYS A O 1
ATOM 614 N N . LEU A 1 78 ? -8.746 -2.890 -1.950 1.00 96.88 78 LEU A N 1
ATOM 615 C CA . LEU A 1 78 ? -9.505 -1.645 -1.737 1.00 96.88 78 LEU A CA 1
ATOM 616 C C . LEU A 1 78 ? -9.110 -0.530 -2.724 1.00 96.88 78 LEU A C 1
ATOM 618 O O . LEU A 1 78 ? -9.924 0.317 -3.079 1.00 96.88 78 LEU A O 1
ATOM 622 N N . MET A 1 79 ? -7.863 -0.538 -3.187 1.00 96.69 79 MET A N 1
ATOM 623 C CA . MET A 1 79 ? -7.301 0.457 -4.102 1.00 96.69 79 MET A CA 1
ATOM 624 C C . MET A 1 79 ? -7.469 0.064 -5.579 1.00 96.69 79 MET A C 1
ATOM 626 O O . MET A 1 79 ? -6.992 0.768 -6.476 1.00 96.69 79 MET A O 1
ATOM 630 N N . GLY A 1 80 ? -8.130 -1.066 -5.851 1.00 96.00 80 GLY A N 1
ATOM 631 C CA . GLY A 1 80 ? -8.182 -1.667 -7.180 1.00 96.00 80 GLY A CA 1
ATOM 632 C C . GLY A 1 80 ? -6.788 -2.061 -7.669 1.00 96.00 80 GLY A C 1
ATOM 633 O O . GLY A 1 80 ? -6.432 -1.727 -8.801 1.00 96.00 80 GLY A O 1
ATOM 634 N N . LEU A 1 81 ? -5.996 -2.666 -6.779 1.00 97.00 81 LEU A N 1
ATOM 635 C CA . LEU A 1 81 ? -4.671 -3.226 -7.034 1.00 97.00 81 LEU A CA 1
ATOM 636 C C . LEU A 1 81 ? -4.628 -4.679 -6.543 1.00 97.00 81 LEU A C 1
ATOM 638 O O . LEU A 1 81 ? -5.346 -5.059 -5.617 1.00 97.00 81 LEU A O 1
ATOM 642 N N . GLU A 1 82 ? -3.751 -5.473 -7.142 1.00 95.38 82 GLU A N 1
ATOM 643 C CA . GLU A 1 82 ? -3.455 -6.842 -6.726 1.00 95.38 82 GLU A CA 1
ATOM 644 C C . GLU A 1 82 ? -1.954 -7.017 -6.484 1.00 95.38 82 GLU A C 1
ATOM 646 O O . GLU A 1 82 ? -1.142 -6.194 -6.906 1.00 95.38 82 GLU A O 1
ATOM 651 N N . ILE A 1 83 ? -1.587 -8.081 -5.772 1.00 93.44 83 ILE A N 1
ATOM 652 C CA . ILE A 1 83 ? -0.185 -8.428 -5.532 1.00 93.44 83 ILE A CA 1
ATOM 653 C C . ILE A 1 83 ? 0.248 -9.456 -6.565 1.00 93.44 83 ILE A C 1
ATOM 655 O O . ILE A 1 83 ? -0.360 -10.519 -6.668 1.00 93.44 83 ILE A O 1
ATOM 659 N N . ALA A 1 84 ? 1.335 -9.149 -7.267 1.00 91.56 84 ALA A N 1
ATOM 660 C CA . ALA A 1 84 ? 1.943 -10.000 -8.278 1.00 91.56 84 ALA A CA 1
ATOM 661 C C . ALA A 1 84 ? 3.456 -10.129 -8.052 1.00 91.56 84 ALA A C 1
ATOM 663 O O . ALA A 1 84 ? 4.082 -9.301 -7.388 1.00 91.56 84 ALA A O 1
ATOM 664 N N . LEU A 1 85 ? 4.041 -11.184 -8.618 1.00 90.81 85 LEU A N 1
ATOM 665 C CA . LEU A 1 85 ? 5.489 -11.342 -8.706 1.00 90.81 85 LEU A CA 1
ATOM 666 C C . LEU A 1 85 ? 6.010 -10.512 -9.882 1.00 90.81 85 LEU A C 1
ATOM 668 O O . LEU A 1 85 ? 5.431 -10.545 -10.965 1.00 90.81 85 LEU A O 1
ATOM 672 N N . LEU A 1 86 ? 7.115 -9.801 -9.670 1.00 87.88 86 LEU A N 1
ATOM 673 C CA . LEU A 1 86 ? 7.800 -9.032 -10.706 1.00 87.88 86 LEU A CA 1
ATOM 674 C C . LEU A 1 86 ? 9.218 -9.577 -10.912 1.00 87.88 86 LEU A C 1
ATOM 676 O O . LEU A 1 86 ? 9.824 -10.068 -9.951 1.00 87.88 86 LEU A O 1
ATOM 680 N N . PRO A 1 87 ? 9.776 -9.468 -12.131 1.00 88.25 87 PRO A N 1
ATOM 681 C CA . PRO A 1 87 ? 11.191 -9.702 -12.359 1.00 88.25 87 PRO A CA 1
ATOM 682 C C . PRO A 1 87 ? 12.055 -8.869 -11.415 1.00 88.25 87 PRO A C 1
ATOM 684 O O . PRO A 1 87 ? 11.764 -7.705 -11.129 1.00 88.25 87 PRO A O 1
ATOM 687 N N . ARG A 1 88 ? 13.160 -9.456 -10.950 1.00 85.25 88 ARG A N 1
ATOM 688 C CA . ARG A 1 88 ? 14.096 -8.748 -10.069 1.00 85.25 88 ARG A CA 1
ATOM 689 C C . ARG A 1 88 ? 14.805 -7.606 -10.800 1.00 85.25 88 ARG A C 1
ATOM 691 O O . ARG A 1 88 ? 15.103 -6.586 -10.182 1.00 85.25 88 ARG A O 1
ATOM 698 N N . GLN A 1 89 ? 15.092 -7.775 -12.091 1.00 87.38 89 GLN A N 1
ATOM 699 C CA . GLN A 1 89 ? 15.686 -6.725 -12.914 1.00 87.38 89 GLN A CA 1
ATOM 700 C C . GLN A 1 89 ? 14.578 -5.942 -13.613 1.00 87.38 89 GLN A C 1
ATOM 702 O O . GLN A 1 89 ? 13.810 -6.492 -14.396 1.00 87.38 89 GLN A O 1
ATOM 707 N N . ARG A 1 90 ? 14.516 -4.631 -13.372 1.00 78.88 90 ARG A N 1
ATOM 708 C CA . ARG A 1 90 ? 13.477 -3.769 -13.962 1.00 78.88 90 ARG A CA 1
ATOM 709 C C . ARG A 1 90 ? 13.547 -3.671 -15.484 1.00 78.88 90 ARG A C 1
ATOM 711 O O . ARG A 1 90 ? 12.533 -3.408 -16.118 1.00 78.88 90 ARG A O 1
ATOM 718 N N . SER A 1 91 ? 14.716 -3.911 -16.075 1.00 83.38 91 SER A N 1
ATOM 719 C CA . SER A 1 91 ? 14.882 -4.016 -17.529 1.00 83.38 91 SER A CA 1
ATOM 720 C C . SER A 1 91 ? 14.015 -5.121 -18.146 1.00 83.38 91 SER A C 1
ATOM 722 O O . SER A 1 91 ? 13.620 -5.002 -19.301 1.00 83.38 91 SER A O 1
ATOM 724 N N . GLU A 1 92 ? 13.659 -6.155 -17.376 1.00 84.88 92 GLU A N 1
ATOM 725 C CA . GLU A 1 92 ? 12.793 -7.262 -17.800 1.00 84.88 92 GLU A CA 1
ATOM 726 C C . GLU A 1 92 ? 11.290 -6.922 -17.741 1.00 84.88 92 GLU A C 1
ATOM 728 O O . GLU A 1 92 ? 10.464 -7.770 -18.066 1.00 84.88 92 GLU A O 1
ATOM 733 N N . LEU A 1 93 ? 10.899 -5.703 -17.342 1.00 78.31 93 LEU A N 1
ATOM 734 C CA . LEU A 1 93 ? 9.490 -5.277 -17.331 1.00 78.31 93 LEU A CA 1
ATOM 735 C C . LEU A 1 93 ? 8.995 -4.817 -18.715 1.00 78.31 93 LEU A C 1
ATOM 737 O O . LEU A 1 93 ? 7.842 -5.052 -19.068 1.00 78.31 93 LEU A O 1
ATOM 741 N N . GLN A 1 94 ? 9.865 -4.201 -19.522 1.00 70.62 94 GLN A N 1
ATOM 742 C CA . GLN A 1 94 ? 9.547 -3.673 -20.863 1.00 70.62 94 GLN A CA 1
ATOM 743 C C . GLN A 1 94 ? 9.073 -4.740 -21.888 1.00 70.62 94 GLN A C 1
ATOM 745 O O . GLN A 1 94 ? 8.242 -4.408 -22.736 1.00 70.62 94 GLN A O 1
ATOM 750 N N . PRO A 1 95 ? 9.504 -6.020 -21.818 1.00 58.06 95 PRO A N 1
ATOM 751 C CA . PRO A 1 95 ? 8.980 -7.087 -22.674 1.00 58.06 95 PRO A CA 1
ATOM 752 C C . PRO A 1 95 ? 7.579 -7.606 -22.301 1.00 58.06 95 PRO A C 1
ATOM 754 O O . PRO A 1 95 ? 6.989 -8.320 -23.106 1.00 58.06 95 PRO A O 1
ATOM 757 N N . ILE A 1 96 ? 7.037 -7.306 -21.111 1.00 58.03 96 ILE A N 1
ATOM 758 C CA . ILE A 1 96 ? 5.825 -7.989 -20.606 1.00 58.03 96 ILE A CA 1
ATOM 759 C C . ILE A 1 96 ? 4.532 -7.263 -21.016 1.00 58.03 96 ILE A C 1
ATOM 761 O O . ILE A 1 96 ? 3.521 -7.910 -21.276 1.00 58.03 96 ILE A O 1
ATOM 765 N N . THR A 1 97 ? 4.544 -5.931 -21.119 1.00 57.38 97 THR A N 1
ATOM 766 C CA . THR A 1 97 ? 3.320 -5.121 -21.301 1.00 57.38 97 THR A CA 1
ATOM 767 C C . THR A 1 97 ? 3.052 -4.671 -22.740 1.00 57.38 97 THR A C 1
ATOM 769 O O . THR A 1 97 ? 2.125 -3.900 -22.963 1.00 57.38 97 THR A O 1
ATOM 772 N N . SER A 1 98 ? 3.836 -5.128 -23.723 1.00 49.91 98 SER A N 1
ATOM 773 C CA . SER A 1 98 ? 3.721 -4.674 -25.124 1.00 49.91 98 SER A CA 1
ATOM 774 C C . SER A 1 98 ? 2.706 -5.448 -25.982 1.00 49.91 98 SER A C 1
ATOM 776 O O . SER A 1 98 ? 2.655 -5.226 -27.185 1.00 49.91 98 SER A O 1
ATOM 778 N N . ASN A 1 99 ? 1.879 -6.320 -25.399 1.00 46.03 99 ASN A N 1
ATOM 779 C CA . ASN A 1 99 ? 0.813 -7.017 -26.127 1.00 46.03 99 ASN A CA 1
ATOM 780 C C . ASN A 1 99 ? -0.533 -6.854 -25.410 1.00 46.03 99 ASN A C 1
ATOM 782 O O . ASN A 1 99 ? -0.910 -7.718 -24.621 1.00 46.03 99 ASN A O 1
ATOM 786 N N . THR A 1 100 ? -1.266 -5.775 -25.688 1.00 40.25 100 THR A N 1
ATOM 787 C CA . THR A 1 100 ? -2.743 -5.750 -25.753 1.00 40.25 100 THR A CA 1
ATOM 788 C C . THR A 1 100 ? -3.182 -4.548 -26.578 1.00 40.25 100 THR A C 1
ATOM 790 O O . THR A 1 100 ? -2.684 -3.437 -26.292 1.00 40.25 100 THR A O 1
#

Organism: NCBI:txid624146

Secondary structure (DSSP, 8-state):
---PPPP-HHHHHHHHHHHHHTTSS-HHHHHHHIIIIII---HHHHHHHHT--HHHHHHHHTT-S---HHHHHHHHHTTT-------SSGGGGTTTSS--

Foldseek 3Di:
DDPDDQDPLVVLLVVLVVCCLVPVDHQLCSLVCSVCVPVVDDLVRLCVVQVHDSCLNVCSNVVHDDRDQVSVQSSVVVSVDGDDDDDPDSVVVVVPPPDD

pLDDT: mean 89.8, std 14.65, range [40.25, 98.69]